Protein AF-A0AAF0QV24-F1 (afdb_monomer)

Radius of gyration: 51.82 Å; Cα contacts (8 Å, |Δi|>4): 24; chains: 1; bounding box: 106×47×133 Å

Mean predicted aligned error: 14.76 Å

Foldseek 3Di:
DDDDPPPPPVVVVVVVVVVVVVVVVPVVVVVVVVVVVVVVVVVVVVVVVVVVVVVVVVVVVVVVVVVVVVVVVVVVVVVVVVVVVVVVVVVVVVVQVVVCVVQQWRWDDPDPVDTDTDHNCPVVVVVVVVVVD

pLDDT: mean 86.31, std 15.28, range [45.25, 98.62]

Solvent-accessible surface area (backbone atoms only — not comparable to full-atom values): 7680 Å² total; per-residue (Å²): 133,88,86,76,85,79,74,74,59,61,67,60,52,52,49,52,51,50,52,52,54,51,57,65,65,63,49,56,65,60,55,51,51,51,51,52,50,52,53,51,53,50,50,52,53,51,54,50,52,52,50,51,53,50,51,52,51,50,49,52,53,51,54,52,52,53,52,50,51,54,50,53,54,54,49,53,52,52,52,54,52,49,55,50,52,53,52,53,49,53,54,50,51,55,52,49,51,54,50,25,71,77,67,37,39,49,74,51,78,90,49,89,92,55,94,51,63,49,74,62,60,71,66,58,57,53,52,56,56,60,74,72,106

Organism: Solanum verrucosum (NCBI:txid315347)

Sequence (133 aa):
MVDGSNNVDVEKLISFSKDLVQFLKEDKDVSFLKQCKEQSNALQSHCHAEHQALQNSIQVITDEINDLDRQRDSIEEQRKLLKKIEQDQLRSEMKLSLYASVTSIIPDLDDQSKISGRILITLFAKLTFLILF

InterPro domains:
  IPR044951 Kinetochore protein SPC24-like [PTHR35730] (52-120)

Structure (mmCIF, N/CA/C/O backbone):
data_AF-A0AAF0QV24-F1
#
_entry.id   AF-A0AAF0QV24-F1
#
loop_
_atom_site.group_PDB
_atom_site.id
_atom_site.type_symbol
_atom_site.label_atom_id
_atom_site.label_alt_id
_atom_site.label_comp_id
_atom_site.label_asym_id
_atom_site.label_entity_id
_atom_site.label_seq_id
_atom_site.pdbx_PDB_ins_code
_atom_site.Cartn_x
_atom_site.Cartn_y
_atom_site.Cartn_z
_atom_site.occupancy
_atom_site.B_iso_or_equiv
_atom_site.auth_seq_id
_atom_site.auth_comp_id
_atom_site.auth_asym_id
_atom_site.auth_atom_id
_atom_site.pdbx_PDB_model_num
ATOM 1 N N . MET A 1 1 ? -49.901 -28.049 84.819 1.00 45.25 1 MET A N 1
ATOM 2 C CA . MET A 1 1 ? -49.831 -28.098 83.341 1.00 45.25 1 MET A CA 1
ATOM 3 C C . MET A 1 1 ? -49.771 -26.663 82.842 1.00 45.25 1 MET A C 1
ATOM 5 O O . MET A 1 1 ? -50.383 -25.815 83.469 1.00 45.25 1 MET A O 1
ATOM 9 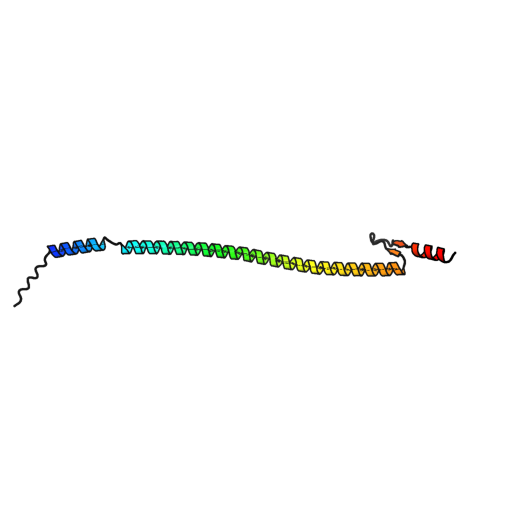N N . VAL A 1 2 ? -48.934 -26.422 81.833 1.00 52.62 2 VAL A N 1
ATOM 10 C CA . VAL A 1 2 ? -48.340 -25.140 81.404 1.00 52.62 2 VAL A CA 1
ATOM 11 C C . VAL A 1 2 ? -49.336 -23.974 81.294 1.00 52.62 2 VAL A C 1
ATOM 13 O O . VAL A 1 2 ? -50.230 -24.004 80.455 1.00 52.62 2 VAL A O 1
ATOM 16 N N . ASP A 1 3 ? -49.129 -22.940 82.115 1.00 50.50 3 ASP A N 1
ATOM 17 C CA . ASP A 1 3 ? -49.537 -21.563 81.822 1.00 50.50 3 ASP A CA 1
ATOM 18 C C . ASP A 1 3 ? -48.483 -20.993 80.871 1.00 50.50 3 ASP A C 1
ATOM 20 O O . ASP A 1 3 ? -47.320 -20.825 81.236 1.00 50.50 3 ASP A O 1
ATOM 24 N N . GLY A 1 4 ? -48.884 -20.807 79.619 1.00 55.94 4 GLY A N 1
ATOM 25 C CA . GLY A 1 4 ? -48.080 -20.179 78.585 1.00 55.94 4 GLY A CA 1
ATOM 26 C C . GLY A 1 4 ? -48.789 -18.940 78.071 1.00 55.94 4 GLY A C 1
ATOM 27 O O . GLY A 1 4 ? -49.097 -18.872 76.882 1.00 55.94 4 GLY A O 1
ATOM 28 N N . SER A 1 5 ? -49.092 -17.977 78.946 1.00 60.28 5 SER A N 1
ATOM 29 C CA . SER A 1 5 ? -49.449 -16.626 78.510 1.00 60.28 5 SER A CA 1
ATOM 30 C C . SER A 1 5 ? -48.211 -15.948 77.914 1.00 60.28 5 SER A C 1
ATOM 32 O O . SER A 1 5 ? -47.515 -15.161 78.555 1.00 60.28 5 SER A O 1
ATOM 34 N N . ASN A 1 6 ? -47.905 -16.296 76.663 1.00 63.75 6 ASN A N 1
ATOM 35 C CA . ASN A 1 6 ? -46.948 -15.580 75.829 1.00 63.75 6 ASN A CA 1
ATOM 36 C C . ASN A 1 6 ? -47.560 -14.218 75.473 1.00 63.75 6 ASN A C 1
ATOM 38 O O . ASN A 1 6 ? -48.036 -14.010 74.357 1.00 63.75 6 ASN A O 1
ATOM 42 N N . ASN A 1 7 ? -47.604 -13.302 76.440 1.00 67.56 7 ASN A N 1
ATOM 43 C CA . ASN A 1 7 ? -47.992 -11.924 76.194 1.00 67.56 7 ASN A CA 1
ATOM 44 C C . A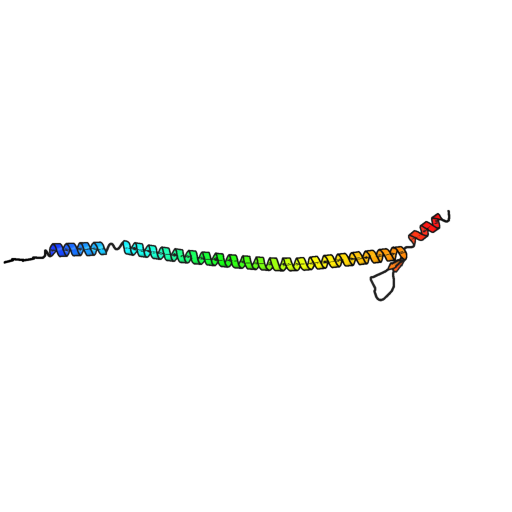SN A 1 7 ? -46.873 -11.271 75.377 1.00 67.56 7 ASN A C 1
ATOM 46 O O . ASN A 1 7 ? -45.830 -10.900 75.915 1.00 67.56 7 ASN A O 1
ATOM 50 N N . VAL A 1 8 ? -47.053 -11.227 74.057 1.00 72.94 8 VAL A N 1
ATOM 51 C CA . VAL A 1 8 ? -46.131 -10.540 73.157 1.00 72.94 8 VAL A CA 1
ATOM 52 C C . VAL A 1 8 ? -46.130 -9.072 73.553 1.00 72.94 8 VAL A C 1
ATOM 54 O O . VAL A 1 8 ? -47.156 -8.403 73.479 1.00 72.94 8 VAL A O 1
ATOM 57 N N . ASP A 1 9 ? -44.971 -8.589 73.984 1.00 85.50 9 ASP A N 1
ATOM 58 C CA . ASP A 1 9 ? -44.743 -7.183 74.284 1.00 85.50 9 ASP A CA 1
ATOM 59 C C . ASP A 1 9 ? -44.889 -6.377 72.984 1.00 85.50 9 ASP A C 1
ATOM 61 O O . ASP A 1 9 ? -43.980 -6.298 72.153 1.00 85.50 9 ASP A O 1
ATOM 65 N N . VAL A 1 10 ? -46.098 -5.853 72.777 1.00 86.31 10 VAL A N 1
ATOM 66 C CA . VAL A 1 10 ? -46.488 -5.122 71.570 1.00 86.31 10 VAL A CA 1
ATOM 67 C C . VAL A 1 10 ? -45.635 -3.865 71.404 1.00 86.31 10 VAL A C 1
ATOM 69 O O . VAL A 1 10 ? -45.331 -3.491 70.275 1.00 86.31 10 VAL A O 1
ATOM 72 N N . GLU A 1 11 ? -45.181 -3.245 72.497 1.00 87.94 11 GLU A N 1
ATOM 73 C CA . GLU A 1 11 ? -44.284 -2.088 72.428 1.00 87.94 11 GLU A CA 1
ATOM 74 C C . GLU A 1 11 ? -42.915 -2.470 71.871 1.00 87.94 11 GLU A C 1
ATOM 76 O O . GLU A 1 11 ? -42.442 -1.810 70.942 1.00 87.94 11 GLU A O 1
ATOM 81 N N . LYS A 1 12 ? -42.312 -3.565 72.353 1.00 88.06 12 LYS A N 1
ATOM 82 C CA . LYS A 1 12 ? -41.067 -4.092 71.764 1.00 88.06 12 LYS A CA 1
ATOM 83 C C . LYS A 1 12 ? -41.246 -4.522 70.318 1.00 88.06 12 LYS A C 1
ATOM 85 O O . LYS A 1 12 ? -40.356 -4.297 69.505 1.00 88.06 12 LYS A O 1
ATOM 90 N N . LEU A 1 13 ? -42.380 -5.130 69.972 1.00 90.94 13 LEU A N 1
ATOM 91 C CA . LEU A 1 13 ? -42.657 -5.524 68.591 1.00 90.94 13 LEU A CA 1
ATOM 92 C C . LEU A 1 13 ? -42.755 -4.296 67.673 1.00 90.94 13 LEU A C 1
ATOM 94 O O . LEU A 1 13 ? -42.197 -4.288 66.574 1.00 90.94 13 LEU A O 1
ATOM 98 N N . ILE A 1 14 ? -43.419 -3.236 68.139 1.00 90.75 14 ILE A N 1
ATOM 99 C CA . ILE A 1 14 ? -43.529 -1.970 67.412 1.00 90.75 14 ILE A CA 1
ATOM 100 C C . ILE A 1 14 ? -42.160 -1.293 67.297 1.00 90.75 14 ILE A C 1
ATOM 102 O O . ILE A 1 14 ? -41.830 -0.830 66.202 1.00 90.75 14 ILE A O 1
ATOM 106 N N . SER A 1 15 ? -41.358 -1.249 68.369 1.00 93.31 15 SER A N 1
ATOM 107 C CA . SER A 1 15 ? -40.015 -0.654 68.333 1.00 93.31 15 SER A CA 1
ATOM 108 C C . SER A 1 15 ? -39.107 -1.406 67.365 1.00 93.31 15 SER A C 1
ATOM 110 O O . SER A 1 15 ? -38.505 -0.788 66.495 1.00 93.31 15 SER A O 1
ATOM 112 N N . PHE A 1 16 ? -39.116 -2.739 67.421 1.00 90.69 16 PHE A N 1
ATOM 113 C CA . PHE A 1 16 ? -38.333 -3.576 66.520 1.00 90.69 16 PHE A CA 1
ATOM 114 C C . PHE A 1 16 ? -38.759 -3.379 65.062 1.00 90.69 16 PHE A C 1
ATOM 116 O O . PHE A 1 16 ? -37.908 -3.273 64.186 1.00 90.69 16 PHE A O 1
ATOM 123 N N . SER A 1 17 ? -40.066 -3.257 64.785 1.00 91.31 17 SER A N 1
AT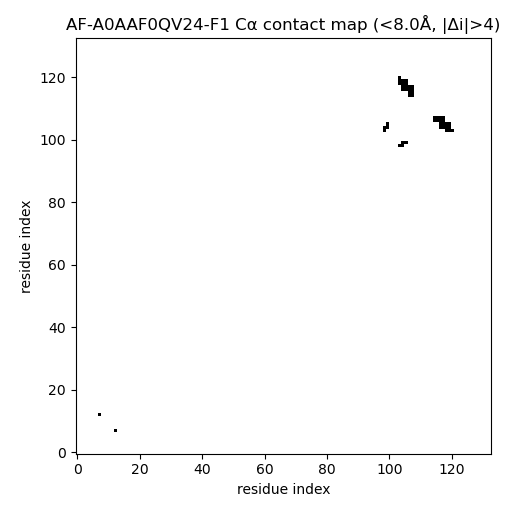OM 124 C CA . SER A 1 17 ? -40.538 -2.953 63.427 1.00 91.31 17 SER A CA 1
ATOM 125 C C . SER A 1 17 ? -40.078 -1.573 62.943 1.00 91.31 17 SER A C 1
ATOM 127 O O . SER A 1 17 ? -39.726 -1.430 61.775 1.00 91.31 17 SER A O 1
ATOM 129 N N . LYS A 1 18 ? -40.028 -0.565 63.829 1.00 91.31 18 LYS A N 1
ATOM 130 C CA . LYS A 1 18 ? -39.533 0.779 63.497 1.00 91.31 18 LYS A CA 1
ATOM 131 C C . LYS A 1 18 ? -38.041 0.761 63.190 1.00 91.31 18 LYS A C 1
ATOM 133 O O . LYS A 1 18 ? -37.647 1.347 62.185 1.00 91.31 18 LYS A O 1
ATOM 138 N N . ASP A 1 19 ? -37.250 0.058 63.994 1.00 89.88 19 ASP A N 1
ATOM 139 C CA . ASP A 1 19 ? -35.811 -0.104 63.770 1.00 89.88 19 ASP A CA 1
ATOM 140 C C . ASP A 1 19 ? -35.544 -0.844 62.454 1.00 89.88 19 ASP A C 1
ATOM 142 O O . ASP A 1 19 ? -34.679 -0.438 61.681 1.00 89.88 19 ASP A O 1
ATOM 146 N N . LEU A 1 20 ? -36.348 -1.867 62.137 1.00 84.62 20 LEU A N 1
ATOM 147 C CA . LEU A 1 20 ? -36.263 -2.592 60.868 1.00 84.62 20 LEU A CA 1
ATOM 148 C C . LEU A 1 20 ? -36.591 -1.689 59.669 1.00 84.62 20 LEU A C 1
ATOM 150 O O . LEU A 1 20 ? -35.875 -1.696 58.672 1.00 84.62 20 LEU A O 1
ATOM 154 N N . VAL A 1 21 ? -37.660 -0.890 59.764 1.00 86.00 21 VAL A N 1
ATOM 155 C CA . VAL A 1 21 ? -38.048 0.071 58.719 1.00 86.00 21 VAL A CA 1
ATOM 156 C C . VAL A 1 21 ? -36.975 1.143 58.540 1.00 86.00 21 VAL A C 1
ATOM 158 O O . VAL A 1 21 ? -36.665 1.495 57.407 1.00 86.00 21 VAL A O 1
ATOM 161 N N . GLN A 1 22 ? -36.395 1.653 59.627 1.00 82.50 22 GLN A N 1
ATOM 162 C CA . GLN A 1 22 ? -35.308 2.633 59.598 1.00 82.50 22 GLN A CA 1
ATOM 163 C C . GLN A 1 22 ? -34.054 2.046 58.932 1.00 82.50 22 GLN A C 1
ATOM 165 O O . GLN A 1 22 ? -33.505 2.661 58.020 1.00 82.50 22 GLN A O 1
ATOM 170 N N . PHE A 1 23 ? -33.648 0.843 59.340 1.00 77.56 23 PHE A N 1
ATOM 171 C CA . PHE A 1 23 ? -32.480 0.142 58.807 1.00 77.56 23 PHE A CA 1
ATOM 172 C C . PHE A 1 23 ? -32.615 -0.141 57.306 1.00 77.56 23 PHE A C 1
ATOM 174 O O . PHE A 1 23 ? -31.694 0.117 56.542 1.00 77.56 23 PHE A O 1
ATOM 181 N N . LEU A 1 24 ? -33.792 -0.591 56.859 1.00 73.25 24 LEU A N 1
ATOM 182 C CA . LEU A 1 24 ? -34.074 -0.831 55.438 1.00 73.25 24 LEU A CA 1
ATOM 183 C C . LEU A 1 24 ? -34.228 0.461 54.620 1.00 73.25 24 LEU A C 1
ATOM 185 O O . LEU A 1 24 ? -34.143 0.428 53.396 1.00 73.25 24 LEU A O 1
ATOM 189 N N . LYS A 1 25 ? -34.486 1.597 55.274 1.00 75.38 25 LYS A N 1
ATOM 190 C CA . LYS A 1 25 ? -34.608 2.910 54.626 1.00 75.38 25 LYS A CA 1
ATOM 191 C C . LYS A 1 25 ? -33.247 3.554 54.373 1.00 75.38 25 LYS A C 1
ATOM 193 O O . LYS A 1 25 ? -33.115 4.335 53.431 1.00 75.38 25 LYS A O 1
ATOM 198 N N . GLU A 1 26 ? -32.240 3.217 55.173 1.00 69.12 26 GLU A N 1
ATOM 199 C CA . GLU A 1 26 ? -30.834 3.528 54.907 1.00 69.12 26 GLU A CA 1
ATOM 200 C C . GLU A 1 26 ? -30.284 2.574 53.835 1.00 69.12 26 GLU A C 1
ATOM 202 O O . GLU A 1 26 ? -29.330 1.835 54.048 1.00 69.12 26 GLU A O 1
ATOM 207 N N . ASP A 1 27 ? -30.892 2.595 52.646 1.00 69.25 27 ASP A N 1
ATOM 208 C CA . ASP A 1 27 ? -30.550 1.729 51.512 1.00 69.25 27 ASP A CA 1
ATOM 209 C C . ASP A 1 27 ? -29.294 2.230 50.772 1.00 69.25 27 ASP A C 1
ATOM 211 O O . ASP A 1 27 ? -29.253 2.485 49.560 1.00 69.25 27 ASP A O 1
ATOM 215 N N . LYS A 1 28 ? -28.247 2.470 51.564 1.00 71.31 28 LYS A N 1
ATOM 216 C CA . LYS A 1 28 ? -26.956 2.988 51.122 1.00 71.31 28 LYS A CA 1
ATOM 217 C C . LYS A 1 28 ? -26.346 2.035 50.097 1.00 71.31 28 LYS A C 1
ATOM 219 O O . LYS A 1 28 ? -25.840 2.488 49.072 1.00 71.31 28 LYS A O 1
ATOM 224 N N . ASP A 1 29 ? -26.486 0.733 50.319 1.00 75.44 29 ASP A N 1
ATOM 225 C CA . ASP A 1 29 ? -25.917 -0.315 49.474 1.00 75.44 29 ASP A CA 1
ATOM 226 C C . ASP A 1 29 ? -26.538 -0.345 48.071 1.00 75.44 29 ASP A C 1
ATOM 228 O O . ASP A 1 29 ? -25.805 -0.426 47.084 1.00 75.44 29 ASP A O 1
ATOM 232 N N . VAL A 1 30 ? -27.859 -0.178 47.933 1.00 79.94 30 VAL A N 1
ATOM 233 C CA . VAL A 1 30 ? -28.500 -0.101 46.607 1.00 79.94 30 VAL A CA 1
ATOM 234 C C . VAL A 1 30 ? -28.086 1.167 45.861 1.00 79.94 30 VAL A C 1
ATOM 236 O O . VAL A 1 30 ? -27.853 1.119 44.649 1.00 79.94 30 VAL A O 1
ATOM 239 N N . SER A 1 31 ? -27.926 2.294 46.561 1.00 83.00 31 SER A N 1
ATOM 240 C CA . SER A 1 31 ? -27.440 3.534 45.940 1.00 83.00 31 SER A CA 1
ATOM 241 C C . SER A 1 31 ? -25.993 3.409 45.437 1.00 83.00 31 SER A C 1
ATOM 243 O O . SER A 1 31 ? -25.702 3.806 44.304 1.00 83.00 31 SER A O 1
ATOM 245 N N . PHE A 1 32 ? -25.113 2.762 46.212 1.00 85.12 32 PHE A N 1
ATOM 246 C CA . PHE A 1 32 ? -23.737 2.467 45.809 1.00 85.12 32 PHE A CA 1
ATOM 247 C C . PHE A 1 32 ? -23.677 1.492 44.634 1.00 85.12 32 PHE A C 1
ATOM 249 O O . PHE A 1 32 ? -22.919 1.716 43.692 1.00 85.12 32 PHE A O 1
ATOM 256 N N . LEU A 1 33 ? -24.494 0.434 44.644 1.00 87.38 33 LEU A N 1
ATOM 257 C CA . LEU A 1 33 ? -24.564 -0.522 43.537 1.00 87.38 33 LEU A CA 1
ATOM 258 C C . LEU A 1 33 ? -25.059 0.137 42.248 1.00 87.38 33 LEU A C 1
ATOM 260 O O . LEU A 1 33 ? -24.509 -0.119 41.174 1.00 87.38 33 LEU A O 1
ATOM 264 N N . LYS A 1 34 ? -26.059 1.020 42.338 1.00 89.75 34 LYS A N 1
ATOM 265 C CA . LYS A 1 34 ? -26.548 1.788 41.188 1.00 89.75 34 LYS A CA 1
ATOM 266 C C . LYS A 1 34 ? -25.452 2.689 40.618 1.00 89.75 34 LYS A C 1
ATOM 268 O O . LYS A 1 34 ? -25.211 2.648 39.413 1.00 89.75 34 LYS A O 1
ATOM 273 N N . GLN A 1 35 ? -24.744 3.420 41.479 1.00 93.75 35 GLN A N 1
ATOM 274 C CA . GLN A 1 35 ? -23.609 4.248 41.074 1.00 93.75 35 GLN A CA 1
ATOM 275 C C . GLN A 1 35 ? -22.492 3.409 40.433 1.00 93.75 35 GLN A C 1
ATOM 277 O O . GLN A 1 35 ? -21.970 3.779 39.384 1.00 93.75 35 GLN A O 1
ATOM 282 N N . CYS A 1 36 ? -22.156 2.258 41.019 1.00 93.19 36 CYS A N 1
ATOM 283 C CA . CYS A 1 36 ? -21.142 1.347 40.490 1.00 93.19 36 CYS A CA 1
ATOM 284 C C . CYS A 1 36 ? -21.524 0.825 39.093 1.00 93.19 36 CYS A C 1
ATOM 286 O O . CYS A 1 36 ? -20.696 0.804 38.181 1.00 93.19 36 CYS A O 1
ATOM 288 N N . LYS A 1 37 ? -22.802 0.486 38.883 1.00 94.69 37 LYS A N 1
ATOM 289 C CA . LYS A 1 37 ? -23.329 0.081 37.574 1.00 94.69 37 LYS A CA 1
ATOM 290 C C . LYS A 1 37 ? -23.251 1.209 36.545 1.00 94.69 37 LYS A C 1
ATOM 292 O O . LYS A 1 37 ? -22.838 0.976 35.413 1.00 94.69 37 LYS A O 1
ATOM 297 N N . GLU A 1 38 ? -23.641 2.423 36.922 1.00 96.19 38 GLU A N 1
ATOM 298 C CA . GLU A 1 38 ? -23.572 3.593 36.039 1.00 96.19 38 GLU A CA 1
ATOM 299 C C . GLU A 1 38 ? -22.125 3.906 35.636 1.00 96.19 38 GLU A C 1
ATOM 301 O O . GLU A 1 38 ? -21.848 4.106 34.454 1.00 96.19 38 GLU A O 1
ATOM 306 N N . GLN A 1 39 ? -21.189 3.852 36.588 1.00 96.25 39 GLN A N 1
ATOM 307 C CA . GLN A 1 39 ? -19.758 4.013 36.322 1.00 96.25 39 GLN A CA 1
ATOM 308 C C . GLN A 1 39 ? -19.216 2.917 35.398 1.00 96.25 39 GLN A C 1
ATOM 310 O O . GLN A 1 39 ? -18.472 3.220 34.466 1.00 96.25 39 GLN A O 1
ATOM 315 N N . SER A 1 40 ? -19.615 1.660 35.608 1.00 96.62 40 SER A N 1
ATOM 316 C CA . SER A 1 40 ? -19.227 0.544 34.740 1.00 96.62 40 SER A CA 1
ATOM 317 C C . SER A 1 40 ? -19.731 0.734 33.306 1.00 96.62 40 SER A C 1
ATOM 319 O O . SER A 1 40 ? -18.951 0.593 32.365 1.00 96.62 40 SER A O 1
ATOM 321 N N . ASN A 1 41 ? -20.990 1.141 33.128 1.00 97.06 41 ASN A N 1
ATOM 322 C CA . ASN A 1 41 ? -21.566 1.414 31.808 1.00 97.06 41 ASN A CA 1
ATOM 323 C C . ASN A 1 41 ? -20.884 2.599 31.108 1.00 97.06 41 ASN A C 1
ATOM 325 O O . ASN A 1 41 ? -20.647 2.555 29.898 1.00 97.06 41 ASN A O 1
ATOM 329 N N . ALA A 1 42 ? -20.565 3.659 31.858 1.00 97.62 42 ALA A N 1
ATOM 330 C CA . ALA A 1 42 ? -19.843 4.812 31.332 1.00 97.62 42 ALA A CA 1
ATOM 331 C C . ALA A 1 42 ? -18.439 4.410 30.860 1.00 97.62 42 ALA A C 1
ATOM 333 O O . ALA A 1 42 ? -18.049 4.745 29.742 1.00 97.62 42 ALA A O 1
ATOM 334 N N . LEU A 1 43 ? -17.715 3.625 31.665 1.00 97.12 43 LEU A N 1
ATOM 335 C CA . LEU A 1 43 ? -16.392 3.118 31.309 1.00 97.12 43 LEU A CA 1
ATOM 336 C C . LEU A 1 43 ? -16.447 2.180 30.098 1.00 97.12 43 LEU A C 1
ATOM 338 O O . LEU A 1 43 ? -15.615 2.289 29.200 1.00 97.12 43 LEU A O 1
ATOM 342 N N . GLN A 1 44 ? -17.448 1.301 30.035 1.00 98.00 44 GLN A N 1
ATOM 343 C CA . GLN A 1 44 ? -17.664 0.421 28.888 1.00 98.00 44 GLN A CA 1
ATOM 344 C C . GLN A 1 44 ? -17.912 1.226 27.607 1.00 98.00 44 GLN A C 1
ATOM 346 O O . GLN A 1 44 ? -17.310 0.937 26.574 1.00 98.00 44 GLN A O 1
ATOM 351 N N . SER A 1 45 ? -18.766 2.249 27.678 1.00 97.44 45 SER A N 1
ATOM 352 C CA . SER A 1 45 ? -19.074 3.114 26.534 1.00 97.44 45 SER A CA 1
ATOM 353 C C . SER A 1 45 ? -17.843 3.899 26.080 1.00 97.44 45 SER A C 1
ATOM 355 O O . SER A 1 45 ? -17.586 4.002 24.882 1.00 97.44 45 SER A O 1
ATOM 357 N N . HIS A 1 46 ? -17.052 4.403 27.030 1.00 97.75 46 HIS A N 1
ATOM 358 C CA . HIS A 1 46 ? -15.803 5.103 26.746 1.00 97.75 46 HIS A CA 1
ATOM 359 C C . HIS A 1 46 ? -14.782 4.187 26.062 1.00 97.75 46 HIS A C 1
ATOM 361 O O . HIS A 1 46 ? -14.299 4.517 24.983 1.00 97.75 46 HIS A O 1
ATOM 367 N N . CYS A 1 47 ? -14.536 2.999 26.622 1.00 97.62 47 CYS A N 1
ATOM 368 C CA . CYS A 1 47 ? -13.615 2.021 26.046 1.00 97.62 47 CYS A CA 1
ATOM 369 C C . CYS A 1 47 ? -14.054 1.577 24.642 1.00 97.62 47 CYS A C 1
ATOM 371 O O . CYS A 1 47 ? -13.225 1.439 23.745 1.00 97.62 47 CYS A O 1
ATOM 373 N N . HIS A 1 48 ? -15.360 1.404 24.419 1.00 98.12 48 HIS A N 1
ATOM 374 C CA . HIS A 1 48 ? -15.886 1.078 23.097 1.00 98.12 48 HIS A CA 1
ATOM 375 C C . HIS A 1 48 ? -15.635 2.200 22.080 1.00 98.12 48 HIS A C 1
ATOM 377 O O . HIS A 1 48 ? -15.187 1.924 20.967 1.00 98.12 48 HIS A O 1
ATOM 383 N N . ALA A 1 49 ? -15.871 3.457 22.467 1.00 97.94 49 ALA A N 1
ATOM 384 C CA . ALA A 1 49 ? -15.612 4.611 21.611 1.00 97.94 49 ALA A CA 1
ATOM 385 C C . ALA A 1 49 ? -14.118 4.756 21.276 1.00 97.94 49 ALA A C 1
ATOM 387 O O . ALA A 1 49 ? -13.768 4.974 20.116 1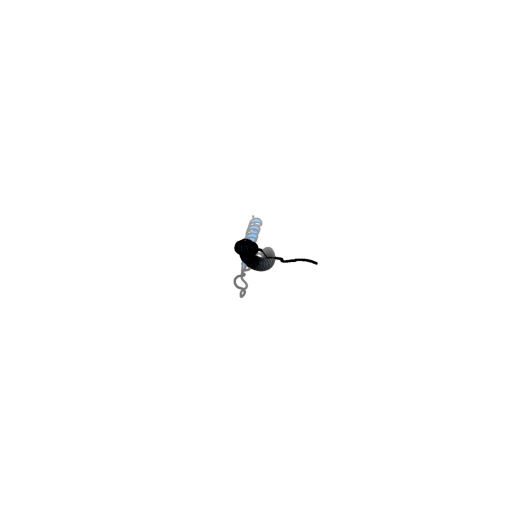.00 97.94 49 ALA A O 1
ATOM 388 N N . GLU A 1 50 ? -13.232 4.582 22.260 1.00 97.94 50 GLU A N 1
ATOM 389 C CA . GLU A 1 50 ? -11.782 4.606 22.035 1.00 97.94 50 GLU A CA 1
ATOM 390 C C . GLU A 1 50 ? -11.325 3.463 21.125 1.00 97.94 50 GLU A C 1
ATOM 392 O O . GLU A 1 50 ? -10.545 3.684 20.198 1.00 97.94 50 GLU A O 1
ATOM 397 N N . HIS A 1 51 ? -11.848 2.251 21.332 1.00 97.94 51 HIS A N 1
ATOM 398 C CA . HIS A 1 51 ? -11.542 1.108 20.476 1.00 97.94 51 HIS A CA 1
ATOM 399 C C . HIS A 1 51 ? -11.964 1.360 19.025 1.00 97.94 51 HIS A C 1
ATOM 401 O O . HIS A 1 51 ? -11.185 1.111 18.106 1.00 97.94 51 HIS A O 1
ATOM 407 N N . GLN A 1 52 ? -13.165 1.904 18.816 1.00 98.31 52 GLN A N 1
ATOM 408 C CA . GLN A 1 52 ? -13.655 2.253 17.485 1.00 98.31 52 GLN A CA 1
ATOM 409 C C . GLN A 1 52 ? -12.794 3.343 16.831 1.00 98.31 52 GLN A C 1
ATOM 411 O O . GLN A 1 52 ? -12.440 3.230 15.657 1.00 98.31 52 GLN A O 1
ATOM 416 N N . ALA A 1 53 ? -12.413 4.380 17.580 1.00 98.19 53 ALA A N 1
ATOM 417 C CA . ALA A 1 53 ? -11.543 5.442 17.078 1.00 98.19 53 ALA A CA 1
ATOM 418 C C . ALA A 1 53 ? -10.158 4.908 16.675 1.00 98.19 53 ALA A C 1
ATOM 420 O O . ALA A 1 53 ? -9.632 5.267 15.616 1.00 98.19 53 ALA A O 1
ATOM 421 N N . LEU A 1 54 ? -9.588 4.010 17.482 1.00 98.25 54 LEU A N 1
ATOM 422 C CA . LEU A 1 54 ? -8.320 3.358 17.175 1.00 98.25 54 LEU A CA 1
ATOM 423 C C . LEU A 1 54 ? -8.439 2.463 15.937 1.00 98.25 54 LEU A C 1
ATOM 425 O O . LEU A 1 54 ? -7.587 2.533 15.056 1.00 98.25 54 LEU A O 1
ATOM 429 N N . GLN A 1 55 ? -9.506 1.670 15.834 1.00 98.44 55 GLN A N 1
ATOM 430 C CA . GLN A 1 55 ? -9.751 0.808 14.680 1.00 98.44 55 GLN A CA 1
ATOM 431 C C . GLN A 1 55 ? -9.870 1.618 13.383 1.00 98.44 55 GLN A C 1
ATOM 433 O O . GLN A 1 55 ? -9.249 1.267 12.383 1.00 98.44 55 GLN A O 1
ATOM 438 N N . ASN A 1 56 ? -10.596 2.738 13.415 1.00 98.25 56 ASN A N 1
ATOM 439 C CA . ASN A 1 56 ? -10.700 3.646 12.275 1.00 98.25 56 ASN A CA 1
ATOM 440 C C . ASN A 1 56 ? -9.333 4.233 11.896 1.00 98.25 56 ASN A C 1
ATOM 442 O O . ASN A 1 56 ? -8.996 4.300 10.718 1.00 98.25 56 ASN A O 1
ATOM 446 N N . SER A 1 57 ? -8.529 4.620 12.889 1.00 98.31 57 SER A N 1
ATOM 447 C CA . SER A 1 57 ? -7.184 5.161 12.653 1.00 98.31 57 SER A CA 1
ATOM 448 C C . SER A 1 57 ? -6.263 4.118 12.014 1.00 98.31 57 SER A C 1
ATOM 450 O O . SER A 1 57 ? -5.549 4.423 11.062 1.00 98.31 57 SER A O 1
ATOM 452 N N . ILE A 1 58 ? -6.318 2.871 12.491 1.00 98.50 58 ILE A N 1
ATOM 453 C CA . ILE A 1 58 ? -5.573 1.746 11.912 1.00 98.50 58 ILE A CA 1
ATOM 454 C C . ILE A 1 58 ? -6.006 1.499 10.465 1.00 98.50 58 ILE A C 1
ATOM 456 O O . ILE A 1 58 ? -5.146 1.286 9.612 1.00 98.50 58 ILE A O 1
ATOM 460 N N . GLN A 1 59 ? -7.309 1.552 10.177 1.00 98.50 59 GLN A N 1
ATOM 461 C CA . GLN A 1 59 ? -7.823 1.358 8.823 1.00 98.50 59 GLN A CA 1
ATOM 462 C C . GLN A 1 59 ? -7.274 2.419 7.862 1.00 98.50 59 GLN A C 1
ATOM 464 O O . GLN A 1 59 ? -6.717 2.064 6.828 1.00 98.50 59 GLN A O 1
ATOM 469 N N . VAL A 1 60 ? -7.342 3.698 8.242 1.00 98.50 60 VAL A N 1
ATOM 470 C CA . VAL A 1 60 ? -6.821 4.807 7.424 1.00 98.50 60 VAL A CA 1
ATOM 471 C C . VAL A 1 60 ? -5.328 4.638 7.141 1.00 98.50 60 VAL A C 1
ATOM 473 O O . VAL A 1 60 ? -4.908 4.739 5.992 1.00 98.50 60 VAL A O 1
ATOM 476 N N . ILE A 1 61 ? -4.530 4.329 8.167 1.00 98.50 61 ILE A N 1
ATOM 477 C CA . ILE A 1 61 ? -3.084 4.113 8.005 1.00 98.50 61 ILE A CA 1
ATOM 478 C C . ILE A 1 61 ? -2.811 2.908 7.095 1.00 98.50 61 ILE A C 1
ATOM 480 O O . ILE A 1 61 ? -1.907 2.948 6.266 1.00 98.50 61 ILE A O 1
ATOM 484 N N . THR A 1 62 ? -3.591 1.835 7.231 1.00 98.56 62 THR A N 1
ATOM 485 C CA . THR A 1 62 ? -3.447 0.635 6.394 1.00 98.56 62 THR A CA 1
ATOM 486 C C . THR A 1 62 ? -3.729 0.949 4.927 1.00 98.56 62 THR A C 1
ATOM 488 O O . THR A 1 62 ? -2.985 0.509 4.050 1.00 98.56 62 THR A O 1
ATOM 491 N N . ASP A 1 63 ? -4.767 1.736 4.653 1.00 98.44 63 ASP A N 1
ATOM 492 C CA . ASP A 1 63 ? -5.117 2.146 3.295 1.00 98.44 63 ASP A CA 1
ATOM 493 C C . ASP A 1 63 ? -4.031 3.046 2.681 1.00 98.44 63 ASP A C 1
ATOM 495 O O . ASP A 1 63 ? -3.622 2.821 1.541 1.00 98.44 63 ASP A O 1
ATOM 499 N N . GLU A 1 64 ? -3.473 3.981 3.456 1.00 98.62 64 GLU A N 1
ATOM 500 C CA . GLU A 1 64 ? -2.364 4.834 3.010 1.00 98.62 64 GLU A CA 1
ATOM 501 C C . GLU A 1 64 ? -1.091 4.025 2.703 1.00 98.62 64 GLU A C 1
ATOM 503 O O . GLU A 1 64 ? -0.441 4.249 1.680 1.00 98.62 64 GLU A O 1
ATOM 508 N N . ILE A 1 65 ? -0.759 3.031 3.536 1.00 98.56 65 ILE A N 1
ATOM 509 C CA . ILE A 1 65 ? 0.362 2.112 3.282 1.00 98.56 65 ILE A CA 1
ATOM 510 C C . ILE A 1 65 ? 0.151 1.349 1.969 1.00 98.56 65 ILE A C 1
ATOM 512 O O . ILE A 1 65 ? 1.071 1.264 1.155 1.00 98.56 65 ILE A O 1
ATOM 516 N N . ASN A 1 66 ? -1.058 0.833 1.734 1.00 98.56 66 ASN A N 1
ATOM 517 C CA . ASN A 1 66 ? -1.375 0.098 0.509 1.00 98.56 66 ASN A CA 1
ATOM 518 C C . ASN A 1 66 ? -1.229 0.974 -0.743 1.00 98.56 66 ASN A C 1
ATOM 520 O O . ASN A 1 66 ? -0.738 0.511 -1.777 1.00 98.56 66 ASN A O 1
ATOM 524 N N . ASP A 1 67 ? -1.640 2.239 -0.670 1.00 98.50 67 ASP A N 1
ATOM 525 C CA . ASP A 1 67 ? -1.497 3.171 -1.786 1.00 98.50 67 ASP A CA 1
ATOM 526 C C . ASP A 1 67 ? -0.031 3.540 -2.045 1.00 98.50 67 ASP A C 1
ATOM 528 O O . ASP A 1 67 ? 0.391 3.596 -3.205 1.00 98.50 67 ASP A O 1
ATOM 532 N N . LEU A 1 68 ? 0.772 3.715 -0.993 1.00 98.56 68 LEU A N 1
ATOM 533 C CA . LEU A 1 68 ? 2.216 3.924 -1.123 1.00 98.56 68 LEU A CA 1
ATOM 534 C C . LEU A 1 68 ? 2.922 2.713 -1.746 1.00 98.56 68 LEU A C 1
ATOM 536 O O . LEU A 1 68 ? 3.792 2.891 -2.602 1.00 98.56 68 LEU A O 1
ATOM 540 N N . ASP A 1 69 ? 2.533 1.492 -1.380 1.00 98.50 69 ASP A N 1
ATOM 541 C CA . ASP A 1 69 ? 3.076 0.270 -1.980 1.00 98.50 69 ASP A CA 1
ATOM 542 C C . ASP A 1 69 ? 2.774 0.195 -3.483 1.00 98.50 69 ASP A C 1
ATOM 544 O O . ASP A 1 69 ? 3.676 -0.061 -4.283 1.00 98.50 69 ASP A O 1
ATOM 548 N N . ARG A 1 70 ? 1.543 0.523 -3.898 1.00 98.44 70 ARG A N 1
ATOM 549 C CA . ARG A 1 70 ? 1.177 0.594 -5.325 1.00 98.44 70 ARG A CA 1
ATOM 550 C C . ARG A 1 70 ? 2.007 1.628 -6.082 1.00 98.44 70 ARG A C 1
ATOM 552 O O . ARG A 1 70 ? 2.457 1.367 -7.199 1.00 98.44 70 ARG A O 1
ATOM 559 N N . GLN A 1 71 ? 2.224 2.803 -5.488 1.00 98.44 71 GLN A N 1
ATOM 560 C CA . GLN A 1 71 ? 3.066 3.839 -6.091 1.00 98.44 71 GLN A CA 1
ATOM 561 C C . GLN A 1 71 ? 4.516 3.376 -6.225 1.00 98.44 71 GLN A C 1
ATOM 563 O O . GLN A 1 71 ? 5.125 3.566 -7.279 1.00 98.44 71 GLN A O 1
ATOM 568 N N . ARG A 1 72 ? 5.067 2.737 -5.186 1.00 98.50 72 ARG A N 1
ATOM 569 C CA . ARG A 1 72 ? 6.419 2.169 -5.214 1.00 98.50 72 ARG A CA 1
ATOM 570 C C . ARG A 1 72 ? 6.567 1.175 -6.362 1.00 98.50 72 ARG A C 1
ATOM 572 O O . ARG A 1 72 ? 7.549 1.255 -7.100 1.00 98.50 72 ARG A O 1
ATOM 579 N N . ASP A 1 73 ? 5.600 0.281 -6.529 1.00 98.19 73 ASP A N 1
ATOM 580 C CA . ASP A 1 73 ? 5.637 -0.737 -7.577 1.00 98.19 73 ASP A CA 1
ATOM 581 C C . ASP A 1 73 ? 5.591 -0.089 -8.976 1.00 98.19 73 ASP A C 1
ATOM 583 O O . ASP A 1 73 ? 6.430 -0.396 -9.826 1.00 98.19 73 ASP A O 1
ATOM 587 N N . SER A 1 74 ? 4.720 0.909 -9.182 1.00 98.31 74 SER A N 1
ATOM 588 C CA . SER A 1 74 ? 4.672 1.694 -10.427 1.00 98.31 74 SER A CA 1
ATOM 589 C C . SER A 1 74 ? 5.993 2.419 -10.726 1.00 98.31 74 SER A C 1
ATOM 591 O O . SER A 1 74 ? 6.424 2.476 -11.881 1.00 98.31 74 SER A O 1
ATOM 593 N N . ILE A 1 75 ? 6.641 3.000 -9.715 1.00 98.50 75 ILE A N 1
ATOM 594 C CA . ILE A 1 75 ? 7.926 3.699 -9.879 1.00 98.50 75 ILE A CA 1
ATOM 595 C C . ILE A 1 75 ? 9.035 2.710 -10.249 1.00 98.50 75 ILE A C 1
ATOM 597 O O . ILE A 1 75 ? 9.892 3.017 -11.083 1.00 98.50 75 ILE A O 1
ATOM 601 N N . GLU A 1 76 ? 9.035 1.519 -9.653 1.00 98.31 76 GLU A N 1
ATOM 602 C CA . GLU A 1 76 ? 10.030 0.490 -9.948 1.00 98.31 76 GLU A CA 1
ATOM 603 C C . GLU A 1 76 ? 9.897 -0.032 -11.388 1.00 98.31 76 GLU A C 1
ATOM 605 O O . GLU A 1 76 ? 10.904 -0.216 -12.079 1.00 98.31 76 GLU A O 1
ATOM 610 N N . GLU A 1 77 ? 8.672 -0.202 -11.889 1.00 98.12 77 GLU A N 1
ATOM 611 C CA . GLU A 1 77 ? 8.427 -0.532 -13.297 1.00 98.12 77 GLU A CA 1
ATOM 612 C C . GLU A 1 77 ? 8.952 0.558 -14.239 1.00 98.12 77 GLU A C 1
ATOM 614 O O . GLU A 1 77 ? 9.703 0.262 -15.176 1.00 98.12 77 GLU A O 1
ATOM 619 N N . GLN A 1 78 ? 8.647 1.827 -13.955 1.00 98.25 78 GLN A N 1
ATOM 620 C CA . GLN A 1 78 ? 9.155 2.961 -14.733 1.00 98.25 78 GLN A CA 1
ATOM 621 C C . GLN A 1 78 ? 10.687 3.024 -14.726 1.00 98.25 78 GLN A C 1
ATOM 623 O O . GLN A 1 78 ? 11.305 3.226 -15.773 1.00 98.25 78 GLN A O 1
ATOM 628 N N . ARG A 1 79 ? 11.326 2.783 -13.575 1.00 98.06 79 ARG A N 1
ATOM 629 C CA . ARG A 1 79 ? 12.791 2.717 -13.466 1.00 98.06 79 ARG A CA 1
ATOM 630 C C . ARG A 1 79 ? 13.396 1.633 -14.347 1.00 98.06 79 ARG A C 1
ATOM 632 O O . ARG A 1 79 ? 14.425 1.871 -14.980 1.00 98.06 79 ARG A O 1
ATOM 639 N N . LYS A 1 80 ? 12.787 0.446 -14.398 1.00 98.31 80 LYS A N 1
ATOM 640 C CA . LYS A 1 80 ? 13.256 -0.649 -15.263 1.00 98.31 80 LYS A CA 1
ATOM 641 C C . LYS A 1 80 ? 13.129 -0.288 -16.741 1.00 98.31 80 LYS A C 1
ATOM 643 O O . LYS A 1 80 ? 14.059 -0.548 -17.504 1.00 98.31 80 LYS A O 1
ATOM 648 N N . LEU A 1 81 ? 12.019 0.338 -17.133 1.00 98.25 81 LEU A N 1
ATOM 649 C CA . LEU A 1 81 ? 11.816 0.809 -18.504 1.00 98.25 81 LEU A CA 1
ATOM 650 C C . LEU A 1 81 ? 12.852 1.868 -18.896 1.00 98.25 81 LEU A C 1
ATOM 652 O O . LEU A 1 81 ? 13.469 1.743 -19.952 1.00 98.25 81 LEU A O 1
ATOM 656 N N . LEU A 1 82 ? 13.107 2.851 -18.028 1.00 98.38 82 LEU A N 1
ATOM 657 C CA . LEU A 1 82 ? 14.111 3.891 -18.267 1.00 98.38 82 LEU A CA 1
ATOM 658 C C . LEU A 1 82 ? 15.514 3.310 -18.461 1.00 98.38 82 LEU A C 1
ATOM 660 O O . LEU A 1 82 ? 16.173 3.651 -19.438 1.00 98.38 82 LEU A O 1
ATOM 664 N N . LYS A 1 83 ? 15.939 2.371 -17.604 1.00 98.25 83 LYS A N 1
ATOM 665 C CA . LYS A 1 83 ? 17.240 1.690 -17.755 1.00 98.25 83 LYS A CA 1
ATOM 666 C C . LYS A 1 83 ? 17.375 0.981 -19.101 1.00 98.25 83 LYS A C 1
ATOM 668 O O . LYS A 1 83 ? 18.448 0.982 -19.696 1.00 98.25 83 LYS A O 1
ATOM 673 N N . LYS A 1 84 ? 16.292 0.365 -19.583 1.00 98.25 84 LYS A N 1
ATOM 674 C CA . LYS A 1 84 ? 16.285 -0.304 -20.887 1.00 98.25 84 LYS A CA 1
ATOM 675 C C . LYS A 1 84 ? 16.396 0.700 -22.036 1.00 98.25 84 LYS A C 1
ATOM 677 O O . LYS A 1 84 ? 17.186 0.479 -22.945 1.00 98.25 84 LYS A O 1
ATOM 682 N N . ILE A 1 85 ? 15.650 1.805 -21.970 1.00 98.12 85 ILE A N 1
ATOM 683 C CA . ILE A 1 85 ? 15.713 2.879 -22.973 1.00 98.12 85 ILE A CA 1
ATOM 684 C C . ILE A 1 85 ? 17.123 3.473 -23.035 1.00 98.12 85 ILE A C 1
ATOM 686 O O . ILE A 1 85 ? 17.673 3.604 -24.122 1.00 98.12 85 ILE A O 1
ATOM 690 N N . GLU A 1 86 ? 17.729 3.770 -21.886 1.00 98.19 86 GLU A N 1
ATOM 691 C CA . GLU A 1 86 ? 19.090 4.310 -21.798 1.00 98.19 86 GLU A CA 1
ATOM 692 C C . GLU A 1 86 ? 20.126 3.342 -22.394 1.00 98.19 86 GLU A C 1
ATOM 694 O O . GLU A 1 86 ? 20.996 3.742 -23.168 1.00 98.19 86 GLU A O 1
ATOM 699 N N . GLN A 1 87 ? 19.998 2.042 -22.108 1.00 98.19 87 GLN A N 1
ATOM 700 C CA . GLN A 1 87 ? 20.863 1.018 -22.692 1.00 98.19 87 GLN A CA 1
ATOM 701 C C . GLN A 1 87 ? 20.714 0.933 -24.219 1.00 98.19 87 GLN A C 1
ATOM 703 O O . GLN A 1 87 ? 21.716 0.830 -24.936 1.00 98.19 87 GLN A O 1
ATOM 708 N N . ASP A 1 88 ? 19.480 0.965 -24.724 1.00 97.88 88 ASP A N 1
ATOM 709 C CA . ASP A 1 88 ? 19.201 0.920 -26.159 1.00 97.88 88 ASP A CA 1
ATOM 710 C C . ASP A 1 88 ? 19.705 2.192 -26.866 1.00 97.88 88 ASP A C 1
ATOM 712 O O . ASP A 1 88 ? 20.288 2.102 -27.953 1.00 97.88 88 ASP A O 1
ATOM 716 N N . GLN A 1 89 ? 19.576 3.361 -26.227 1.00 97.19 89 GLN A N 1
ATOM 717 C CA . GLN A 1 89 ? 20.143 4.627 -26.700 1.00 97.19 89 GLN A CA 1
ATOM 718 C C . GLN A 1 89 ? 21.666 4.553 -26.794 1.00 97.19 89 GLN A C 1
ATOM 720 O O . GLN A 1 89 ? 22.209 4.760 -27.881 1.00 97.19 89 GLN A O 1
ATOM 725 N N . LEU A 1 90 ? 22.349 4.148 -25.720 1.00 96.88 90 LEU A N 1
ATOM 726 C CA . LEU A 1 90 ? 23.805 3.998 -25.715 1.00 96.88 90 LEU A CA 1
ATOM 727 C C . LEU A 1 90 ? 24.273 3.041 -26.820 1.00 96.88 90 LEU A C 1
ATOM 729 O O . LEU A 1 90 ? 25.228 3.320 -27.547 1.00 96.88 90 LEU A O 1
ATOM 733 N N . ARG A 1 91 ? 23.565 1.923 -27.010 1.00 96.56 91 ARG A N 1
ATOM 734 C CA . ARG A 1 91 ? 23.860 0.968 -28.085 1.00 96.56 91 ARG A CA 1
ATOM 735 C C . ARG A 1 9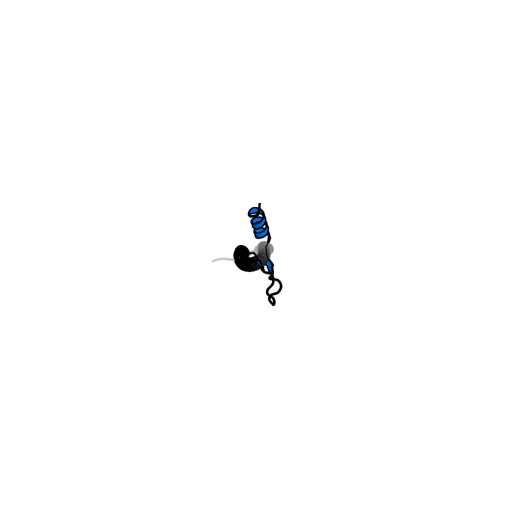1 ? 23.706 1.597 -29.472 1.00 96.56 91 ARG A C 1
ATOM 737 O O . ARG A 1 91 ? 24.507 1.302 -30.364 1.00 96.56 91 ARG A O 1
ATOM 744 N N . SER A 1 92 ? 22.689 2.434 -29.668 1.00 93.12 92 SER A N 1
ATOM 745 C CA . SER A 1 92 ? 22.465 3.145 -30.929 1.00 93.12 92 SER A CA 1
ATOM 746 C C . SER A 1 92 ? 23.563 4.179 -31.209 1.00 93.12 92 SER A C 1
ATOM 748 O O . SER A 1 92 ? 24.095 4.209 -32.319 1.00 93.12 92 SER A O 1
ATOM 750 N N . GLU A 1 93 ? 23.994 4.930 -30.194 1.00 92.62 93 GLU A N 1
ATOM 751 C CA . GLU A 1 93 ? 25.079 5.910 -30.297 1.00 92.62 93 GLU A CA 1
ATOM 752 C C . GLU A 1 93 ? 26.419 5.242 -30.610 1.00 92.62 93 GLU A C 1
ATOM 754 O O . GLU A 1 93 ? 27.127 5.668 -31.524 1.00 92.62 93 GLU A O 1
ATOM 759 N N . MET A 1 94 ? 26.745 4.140 -29.925 1.00 94.38 94 MET A N 1
ATOM 760 C CA . MET A 1 94 ? 27.950 3.354 -30.215 1.00 94.38 94 MET A CA 1
ATOM 761 C C . MET A 1 94 ? 27.968 2.865 -31.669 1.00 94.38 94 MET A C 1
ATOM 763 O O . MET A 1 94 ? 29.002 2.926 -32.336 1.00 94.38 94 MET A O 1
ATOM 767 N N . LYS A 1 95 ? 26.819 2.407 -32.182 1.00 91.50 95 LYS A N 1
ATOM 768 C CA . LYS A 1 95 ? 26.678 1.959 -33.573 1.00 91.50 95 LYS A CA 1
ATOM 769 C C . LYS A 1 95 ? 26.873 3.112 -34.564 1.00 91.50 95 LYS A C 1
ATOM 771 O O . LYS A 1 95 ? 27.573 2.939 -35.560 1.00 91.50 95 LYS A O 1
ATOM 776 N N . LEU A 1 96 ? 26.289 4.277 -34.291 1.00 89.00 96 LEU A N 1
ATOM 777 C CA . LEU A 1 96 ? 26.455 5.472 -35.123 1.00 89.00 96 LEU A CA 1
ATOM 778 C C . LEU A 1 96 ? 27.907 5.962 -35.128 1.00 89.00 96 LEU A C 1
ATOM 780 O O . LEU A 1 96 ? 28.444 6.253 -36.194 1.00 89.00 96 LEU A O 1
ATOM 784 N N . SER A 1 97 ? 28.563 5.979 -33.967 1.00 90.31 97 SER A N 1
ATOM 785 C CA . SER A 1 97 ? 29.978 6.345 -33.833 1.00 90.31 97 SER A CA 1
ATOM 786 C C . SER A 1 97 ? 30.890 5.410 -34.634 1.00 90.31 97 SER A C 1
ATOM 788 O O . SER A 1 97 ? 31.750 5.870 -35.389 1.00 90.31 97 SER A O 1
ATOM 790 N N . LEU A 1 98 ? 30.641 4.096 -34.570 1.00 91.00 98 LEU A N 1
ATOM 791 C CA . LEU A 1 98 ? 31.345 3.117 -35.397 1.00 91.00 98 LEU A CA 1
ATOM 792 C C . LEU A 1 98 ? 31.198 3.440 -36.892 1.00 91.00 98 LEU A C 1
ATOM 794 O O . LEU A 1 98 ? 32.201 3.531 -37.600 1.00 91.00 98 LEU A O 1
ATOM 798 N N . TYR A 1 99 ? 29.975 3.659 -37.379 1.00 88.44 99 TYR A N 1
ATOM 799 C CA . TYR A 1 99 ? 29.758 3.999 -38.788 1.00 88.44 99 TYR A CA 1
ATOM 800 C C . TYR A 1 99 ? 30.412 5.319 -39.190 1.00 88.44 99 TYR A C 1
ATOM 802 O O . TYR A 1 99 ? 31.034 5.382 -40.253 1.00 88.44 99 TYR A O 1
ATOM 810 N N . ALA A 1 100 ? 30.336 6.346 -38.344 1.00 89.62 100 ALA A N 1
ATOM 811 C CA . ALA A 1 100 ? 30.975 7.628 -38.605 1.00 89.62 100 ALA A CA 1
ATOM 812 C C . ALA A 1 100 ? 32.504 7.494 -38.684 1.00 89.62 100 ALA A C 1
ATOM 814 O O . ALA A 1 100 ? 33.117 8.107 -39.553 1.00 89.62 100 ALA A O 1
ATOM 815 N N . SER A 1 101 ? 33.124 6.647 -37.855 1.00 87.31 101 SER A N 1
ATOM 816 C CA . SER A 1 101 ? 34.578 6.422 -37.896 1.00 87.31 101 SER A CA 1
ATOM 817 C C . SER A 1 101 ? 35.061 5.753 -39.188 1.00 87.31 101 SER A C 1
ATOM 819 O O . SER A 1 101 ? 36.128 6.095 -39.691 1.00 87.31 101 SER A O 1
ATOM 821 N N . VAL A 1 102 ? 34.268 4.838 -39.758 1.00 91.25 102 VAL A N 1
ATOM 822 C CA . VAL A 1 102 ? 34.623 4.116 -40.993 1.00 91.25 102 VAL A CA 1
ATOM 823 C C . VAL 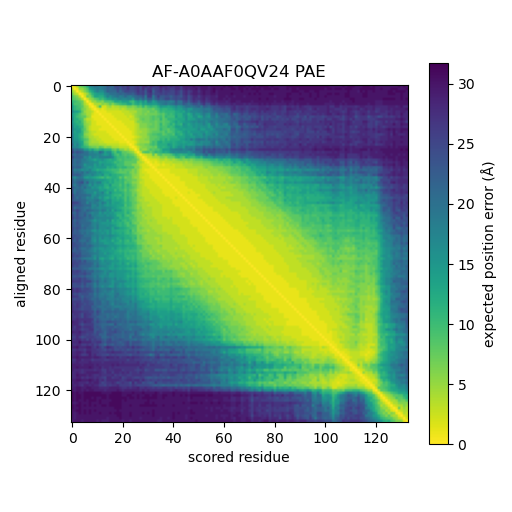A 1 102 ? 34.309 4.948 -42.233 1.00 91.25 102 VAL A C 1
ATOM 825 O O . VAL A 1 102 ? 35.074 4.953 -43.193 1.00 91.25 102 VAL A O 1
ATOM 828 N N . THR A 1 103 ? 33.177 5.649 -42.228 1.00 89.31 103 THR A N 1
ATOM 829 C CA . THR A 1 103 ? 32.674 6.354 -43.417 1.00 89.31 103 THR A CA 1
ATOM 830 C C . THR A 1 103 ? 33.041 7.833 -43.446 1.00 89.31 103 THR A C 1
ATOM 832 O O . THR A 1 103 ? 32.915 8.469 -44.488 1.00 89.31 103 THR A O 1
ATOM 835 N N . SER A 1 104 ? 33.496 8.395 -42.320 1.00 90.56 104 SER A N 1
ATOM 836 C CA . SER A 1 104 ? 33.678 9.840 -42.127 1.00 90.56 104 SER A CA 1
ATOM 837 C C . SER A 1 104 ? 32.409 10.652 -42.427 1.00 90.56 104 SER A C 1
ATOM 839 O O . SER A 1 104 ? 32.495 11.814 -42.817 1.00 90.56 104 SER A O 1
ATOM 841 N N . ILE A 1 105 ? 31.225 10.052 -42.265 1.00 88.62 105 ILE A N 1
ATOM 842 C CA . ILE A 1 105 ? 29.922 10.681 -42.507 1.00 88.62 105 ILE A CA 1
ATOM 843 C C . ILE A 1 105 ? 29.103 10.662 -41.213 1.00 88.62 105 ILE A C 1
ATOM 845 O O . ILE A 1 105 ? 28.965 9.622 -40.575 1.00 88.62 105 ILE A O 1
ATOM 849 N N . ILE A 1 106 ? 28.524 11.807 -40.850 1.00 88.12 106 ILE A N 1
ATOM 850 C CA . ILE A 1 106 ? 27.497 11.925 -39.809 1.00 88.12 106 ILE A CA 1
ATOM 851 C C . ILE A 1 106 ? 26.136 12.029 -40.515 1.00 88.12 106 ILE A C 1
ATOM 853 O O . ILE A 1 106 ? 25.887 13.055 -41.158 1.00 88.12 106 ILE A O 1
ATOM 857 N N . PRO A 1 107 ? 25.274 11.000 -40.455 1.00 85.81 107 PRO A N 1
ATOM 858 C CA . PRO A 1 107 ? 23.951 11.052 -41.069 1.00 85.81 107 PRO A CA 1
ATOM 859 C C . PRO A 1 107 ? 23.046 12.053 -40.342 1.00 85.81 107 PRO A C 1
ATOM 861 O O . PRO A 1 107 ? 23.139 12.219 -39.127 1.00 85.81 107 PRO A O 1
ATOM 864 N N . ASP A 1 108 ? 22.180 12.715 -41.101 1.00 86.56 108 ASP A N 1
ATOM 865 C CA . ASP A 1 108 ? 21.089 13.537 -40.580 1.00 86.56 108 ASP A CA 1
ATOM 866 C C . ASP A 1 108 ? 19.882 12.631 -40.300 1.00 86.56 108 ASP A C 1
ATOM 868 O O . ASP A 1 108 ? 19.519 11.811 -41.145 1.00 86.56 108 ASP A O 1
ATOM 872 N N . LEU A 1 109 ? 19.317 12.723 -39.096 1.00 84.50 109 LEU A N 1
ATOM 873 C CA . LEU A 1 109 ? 18.250 11.837 -38.617 1.00 84.50 109 LEU A CA 1
ATOM 874 C C . LEU A 1 109 ? 16.897 12.553 -38.476 1.00 84.50 109 LEU A C 1
ATOM 876 O O . LEU A 1 109 ? 15.916 11.896 -38.125 1.00 84.50 109 LEU A O 1
ATOM 880 N N . ASP A 1 110 ? 16.833 13.860 -38.755 1.00 86.56 110 ASP A N 1
ATOM 881 C CA . ASP A 1 110 ? 15.627 14.671 -38.543 1.00 86.56 110 ASP A CA 1
ATOM 882 C C . ASP A 1 110 ? 14.529 14.387 -39.588 1.00 86.56 110 ASP A C 1
ATOM 884 O O . ASP A 1 110 ? 13.340 14.453 -39.272 1.00 86.56 110 ASP A O 1
ATOM 888 N N . ASP A 1 111 ? 14.905 14.025 -40.821 1.00 85.94 111 ASP A N 1
ATOM 889 C CA . ASP A 1 111 ? 13.977 13.704 -41.914 1.00 85.94 111 ASP A CA 1
ATOM 890 C C . ASP A 1 111 ? 14.202 12.281 -42.443 1.00 85.94 111 ASP A C 1
ATOM 892 O O . ASP A 1 111 ? 15.155 11.999 -43.166 1.00 85.94 111 ASP A O 1
ATOM 896 N N . GLN A 1 112 ? 13.279 11.372 -42.121 1.00 84.81 112 GLN A N 1
ATOM 897 C CA . GLN A 1 112 ? 13.341 9.971 -42.555 1.00 84.81 112 GLN A CA 1
ATOM 898 C C . GLN A 1 112 ? 12.989 9.759 -44.039 1.00 84.81 112 GLN A C 1
ATOM 900 O O . GLN A 1 112 ? 13.196 8.662 -44.559 1.00 84.81 112 GLN A O 1
ATOM 905 N N . SER A 1 113 ? 12.446 10.767 -44.733 1.00 91.38 113 SER A N 1
ATOM 906 C CA . SER A 1 113 ? 12.043 10.656 -46.143 1.00 91.38 113 SER A CA 1
ATOM 907 C C . SER A 1 113 ? 13.199 10.862 -4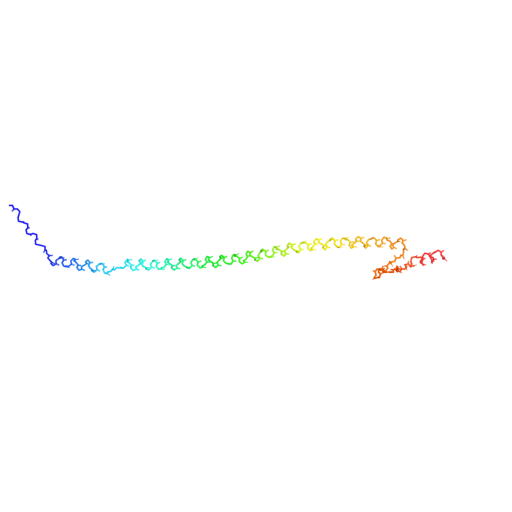7.129 1.00 91.38 113 SER A C 1
ATOM 909 O O . SER A 1 113 ? 13.074 10.537 -48.313 1.00 91.38 113 SER A O 1
ATOM 911 N N . LYS A 1 114 ? 14.341 11.369 -46.649 1.00 91.19 114 LYS A N 1
ATOM 912 C CA . LYS A 1 114 ? 15.509 11.716 -47.458 1.00 91.19 114 LYS A CA 1
ATOM 913 C C . LYS A 1 114 ? 16.789 11.185 -46.820 1.00 91.19 114 LYS A C 1
ATOM 915 O O . LYS A 1 114 ? 16.947 11.175 -45.611 1.00 91.19 114 LYS A O 1
ATOM 920 N N . ILE A 1 115 ? 17.748 10.787 -47.655 1.00 89.38 115 ILE A N 1
ATOM 921 C CA . ILE A 1 115 ? 19.097 10.448 -47.193 1.00 89.38 115 ILE A CA 1
ATOM 922 C C . ILE A 1 115 ? 19.956 11.718 -47.257 1.00 89.38 115 ILE A C 1
ATOM 924 O O . ILE A 1 115 ? 20.301 12.187 -48.345 1.00 89.38 115 ILE A O 1
ATOM 928 N N . SER A 1 116 ? 20.291 12.281 -46.096 1.00 87.94 116 SER A N 1
ATOM 929 C CA . SER A 1 116 ? 21.186 13.438 -45.940 1.00 87.94 116 SER A CA 1
ATOM 930 C C . SER A 1 116 ? 22.204 13.223 -44.812 1.00 87.94 116 SER A C 1
ATOM 932 O O . SER A 1 116 ? 22.061 12.333 -43.978 1.00 87.94 116 SER A O 1
ATOM 934 N N . GLY A 1 117 ? 23.290 14.002 -44.811 1.00 86.25 117 GLY A N 1
ATOM 935 C CA . GLY A 1 117 ? 24.357 13.899 -43.811 1.00 86.25 117 GLY A CA 1
ATOM 936 C C . GLY A 1 117 ? 25.542 14.826 -44.097 1.00 86.25 117 GLY A C 1
ATOM 937 O O . GLY A 1 117 ? 25.624 15.438 -45.164 1.00 86.25 117 GLY A O 1
ATOM 938 N N . ARG A 1 118 ? 26.466 14.943 -43.138 1.00 87.31 118 ARG A N 1
ATOM 939 C CA . ARG A 1 118 ? 27.681 15.776 -4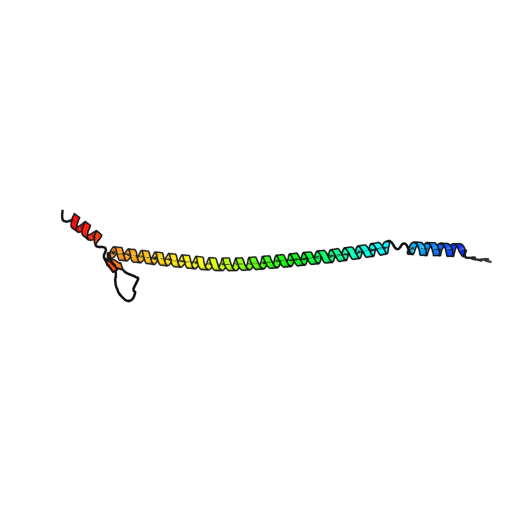3.212 1.00 87.31 118 ARG A CA 1
ATOM 940 C C . ARG A 1 118 ? 28.929 14.905 -43.351 1.00 87.31 118 ARG A C 1
ATOM 942 O O . ARG A 1 118 ? 29.087 13.946 -42.604 1.00 87.31 118 ARG A O 1
ATOM 949 N N . ILE A 1 119 ? 29.843 15.272 -44.250 1.00 87.69 119 ILE A N 1
ATOM 950 C CA . ILE A 1 119 ? 31.141 14.597 -44.426 1.00 87.69 119 ILE A CA 1
ATOM 951 C C . ILE A 1 119 ? 32.209 15.305 -43.574 1.00 87.69 119 ILE A C 1
ATOM 953 O O . ILE A 1 119 ? 32.375 16.522 -43.664 1.00 87.69 119 ILE A O 1
ATOM 957 N N . LEU A 1 120 ? 32.957 14.553 -42.768 1.00 78.94 120 LEU A N 1
ATOM 958 C CA . LEU A 1 120 ? 34.051 15.032 -41.918 1.00 78.94 120 LEU A CA 1
ATOM 959 C C . LEU A 1 120 ? 35.381 15.031 -42.695 1.00 78.94 120 LEU A C 1
ATOM 961 O O . LEU A 1 120 ? 36.179 14.103 -42.611 1.00 78.94 120 LEU A O 1
ATOM 965 N N . ILE A 1 121 ? 35.633 16.089 -43.469 1.00 68.44 121 ILE A N 1
ATOM 966 C CA . ILE A 1 121 ? 36.798 16.201 -44.378 1.00 68.44 1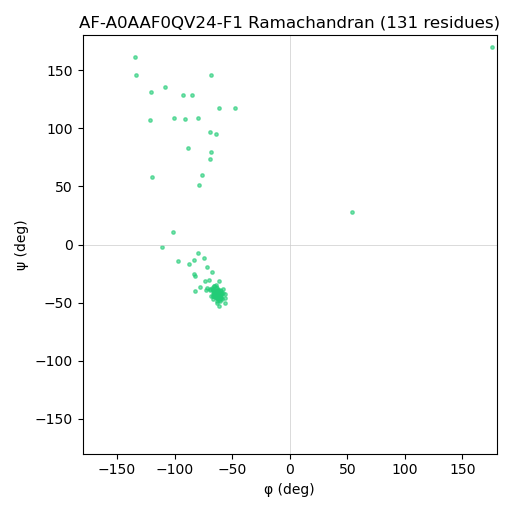21 ILE A CA 1
ATOM 967 C C . ILE A 1 121 ? 38.100 16.599 -43.632 1.00 68.44 121 ILE A C 1
ATOM 969 O O . ILE A 1 121 ? 39.202 16.563 -44.183 1.00 68.44 121 ILE A O 1
ATOM 973 N N . THR A 1 122 ? 38.023 16.936 -42.342 1.00 59.75 122 THR A N 1
ATOM 974 C CA . THR A 1 122 ? 39.135 17.521 -41.570 1.00 59.75 122 THR A CA 1
ATOM 975 C C . THR A 1 122 ? 40.328 16.585 -41.330 1.00 59.75 122 THR A C 1
ATOM 977 O O . THR A 1 122 ? 41.440 17.081 -41.148 1.00 59.75 122 THR A O 1
ATOM 980 N N . LEU A 1 123 ? 40.154 15.255 -41.364 1.00 55.06 123 LEU A N 1
ATOM 981 C CA . LEU A 1 123 ? 41.275 14.307 -41.225 1.00 55.06 123 LEU A CA 1
ATOM 982 C C . LEU A 1 123 ? 42.082 14.172 -42.529 1.00 55.06 123 LEU A C 1
ATOM 984 O O . LEU A 1 123 ? 43.309 14.100 -42.497 1.00 55.06 123 LEU A O 1
ATOM 988 N N . PHE A 1 124 ? 41.403 14.224 -43.679 1.00 53.69 124 PHE A N 1
ATOM 989 C CA . PHE A 1 124 ? 42.049 14.157 -44.990 1.00 53.69 124 PHE A CA 1
ATOM 990 C C . PHE A 1 124 ? 42.864 15.412 -45.293 1.00 53.69 124 PHE A C 1
ATOM 992 O O . PHE A 1 124 ? 43.975 15.282 -45.790 1.00 53.69 124 PHE A O 1
ATOM 999 N N . ALA A 1 125 ? 42.375 16.602 -44.924 1.00 51.81 125 ALA A N 1
ATOM 1000 C CA . ALA A 1 125 ? 43.095 17.858 -45.150 1.00 51.81 125 ALA A CA 1
ATOM 1001 C C . ALA A 1 125 ? 44.422 17.950 -44.370 1.00 51.81 125 ALA A C 1
ATOM 1003 O O . ALA A 1 125 ? 45.397 18.495 -44.879 1.00 51.81 125 ALA A O 1
ATOM 1004 N N . LYS A 1 126 ? 44.491 17.396 -43.149 1.00 47.84 126 LYS A N 1
ATOM 1005 C CA . LYS A 1 126 ? 45.746 17.327 -42.375 1.00 47.84 126 LYS A CA 1
ATOM 1006 C C . LYS A 1 126 ? 46.734 16.314 -42.957 1.00 47.84 126 LYS A C 1
ATOM 1008 O O . LYS A 1 126 ? 47.931 16.581 -42.948 1.00 47.84 126 LYS A O 1
ATOM 1013 N N . LEU A 1 127 ? 46.248 15.181 -43.468 1.00 50.06 127 LEU A N 1
ATOM 1014 C CA . LEU A 1 127 ? 47.099 14.153 -44.069 1.00 50.06 127 LEU A CA 1
ATOM 1015 C C . LEU A 1 127 ? 47.640 14.587 -45.442 1.00 50.06 127 LEU A C 1
ATOM 1017 O O . LEU A 1 127 ? 48.817 14.379 -45.712 1.00 50.06 127 LEU A O 1
ATOM 1021 N N . THR A 1 128 ? 46.845 15.269 -46.276 1.00 51.78 128 THR A N 1
ATOM 1022 C CA . THR A 1 128 ? 47.361 15.878 -47.514 1.00 51.78 128 THR A CA 1
ATOM 1023 C C . THR A 1 128 ? 48.353 16.999 -47.235 1.00 51.78 128 THR A C 1
ATOM 1025 O O . THR A 1 128 ? 49.329 17.102 -47.963 1.00 51.78 128 THR A O 1
ATOM 1028 N N . PHE A 1 129 ? 48.175 17.793 -46.174 1.00 53.91 129 PHE A N 1
ATOM 1029 C CA . PHE A 1 129 ? 49.139 18.841 -45.814 1.00 53.91 129 PHE A CA 1
ATOM 1030 C C . PHE A 1 129 ? 50.471 18.282 -45.275 1.00 53.91 129 PHE A C 1
ATOM 1032 O O . PHE A 1 129 ? 51.509 18.894 -45.491 1.00 53.91 129 PHE A O 1
ATOM 1039 N N . LEU A 1 130 ? 50.461 17.118 -44.608 1.00 50.94 130 LEU A N 1
ATOM 1040 C CA . LEU A 1 130 ? 51.667 16.472 -44.066 1.00 50.94 130 LEU A CA 1
ATOM 1041 C C . LEU A 1 130 ? 52.440 15.637 -45.106 1.00 50.94 130 LEU A C 1
ATOM 1043 O O . LEU A 1 130 ? 53.631 15.421 -44.941 1.00 50.94 130 LEU A O 1
ATOM 1047 N N . ILE A 1 131 ? 51.779 15.147 -46.161 1.00 53.97 131 ILE A N 1
ATOM 1048 C CA . ILE A 1 131 ? 52.426 14.362 -47.233 1.00 53.97 131 ILE A CA 1
ATOM 1049 C C . ILE A 1 131 ? 53.002 15.274 -48.339 1.00 53.97 131 ILE A C 1
ATOM 1051 O O . ILE A 1 131 ? 53.833 14.829 -49.127 1.00 53.97 131 ILE A O 1
ATOM 1055 N N . LEU A 1 132 ? 52.589 16.548 -48.404 1.00 45.31 132 LEU A N 1
ATOM 1056 C CA . LEU A 1 132 ? 53.025 17.509 -49.429 1.00 45.31 132 LEU A CA 1
ATOM 1057 C C . LEU A 1 132 ? 54.114 18.508 -48.976 1.00 45.31 132 LEU A C 1
ATOM 1059 O O . LEU A 1 132 ? 54.372 19.456 -49.719 1.00 45.31 132 LEU A O 1
ATOM 1063 N N . PHE A 1 133 ? 54.737 18.325 -47.805 1.00 48.12 133 PHE A N 1
ATOM 1064 C CA . PHE A 1 133 ? 55.824 19.181 -47.299 1.00 48.12 133 PHE A CA 1
ATOM 1065 C C . PHE A 1 133 ? 56.967 18.375 -46.680 1.00 48.12 133 PHE A C 1
ATOM 1067 O O . PHE A 1 133 ? 56.673 17.382 -45.980 1.00 48.12 133 PHE A O 1
#

Secondary structure (DSSP, 8-state):
---------HHHHHHHHHHHHHHHH--HHHHHHHHHHHHHHHHHHHHHHHHHHHHHHHHHHHHHHHHHHHHHHHHHHHHHHHHHHHHHHHHHHHHHHHHHHHH-EEE--S-TTS--EEE-THHHHHHHHHH--